Protein AF-N1MHM4-F1 (afdb_monomer_lite)

pLDDT: mean 82.34, std 8.56, range [51.72, 91.5]

Organism: NCBI:txid1301087

Foldseek 3Di:
DPPLVVCVVVVVPVPPDRQWDDDVQKIKGFDDDVPDTAADPPRDRIDIDGPVCVVVVVVVVVVCVVVCVCVVVNVVVVVVVVVVVVVVVVVVVVVVVPDD

Secondary structure (DSSP, 8-state):
--HHHHHHHTT-TTSTT-SEEEETTEEEE--EETTEEPP-GGG---EEEEGGGHHHHHHHHHHHHHTTTTHHHHHHHHHHHHHHHHHHHHHHHHHHHT--

Sequence (100 aa):
MDVALAAFKNGESTKKRSAIVQKGSEVRFCVRYGNRALTLVDSDTQFVAVADKFESVYAAIKEAVLNGEFDAQIAELAANAKKRGQAMAASRKEKAAAKP

Radius of gyration: 18.24 Å; chains: 1; bounding box: 41×32×49 Å

Structure (mmCIF, N/CA/C/O backbone):
data_AF-N1MHM4-F1
#
_entry.id   AF-N1MHM4-F1
#
loop_
_atom_site.group_PDB
_atom_site.id
_atom_site.type_symbol
_atom_site.label_atom_id
_atom_si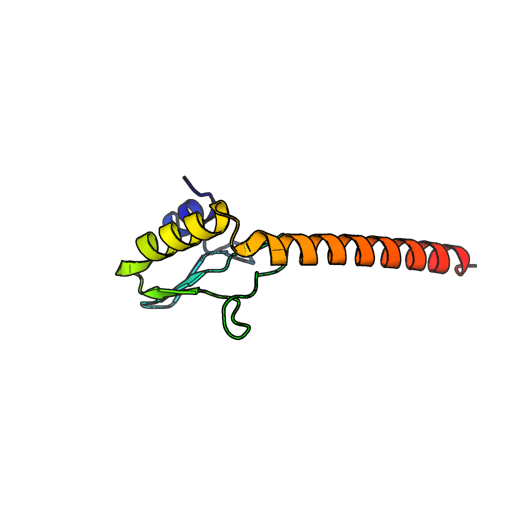te.label_alt_id
_atom_site.label_comp_id
_atom_site.label_asym_id
_atom_site.label_entity_id
_atom_site.label_se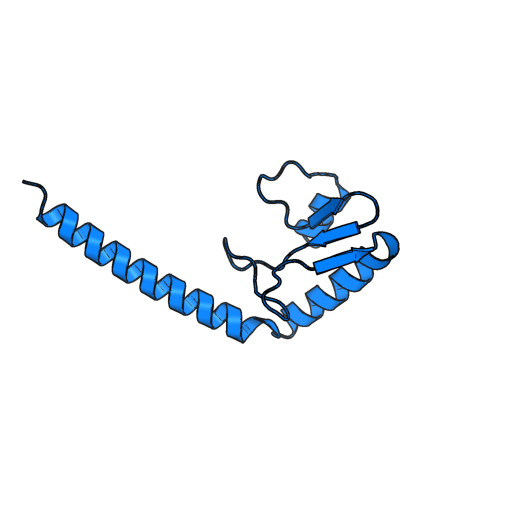q_id
_atom_site.pdbx_PDB_ins_code
_atom_site.Cartn_x
_atom_site.Cartn_y
_atom_site.Cartn_z
_atom_site.occupancy
_atom_site.B_iso_or_equiv
_atom_site.auth_seq_id
_atom_site.auth_comp_id
_atom_site.auth_asym_id
_atom_site.auth_atom_id
_atom_site.pdbx_PDB_model_num
ATOM 1 N N . MET A 1 1 ? 7.634 -5.370 17.077 1.00 51.72 1 MET A N 1
ATOM 2 C CA . MET A 1 1 ? 6.497 -4.470 16.775 1.00 51.72 1 MET A CA 1
ATOM 3 C C . MET A 1 1 ? 6.631 -3.973 15.345 1.00 51.72 1 MET A C 1
ATOM 5 O O . MET A 1 1 ? 7.750 -3.783 14.892 1.00 51.72 1 MET A O 1
ATOM 9 N N . ASP A 1 2 ? 5.515 -3.812 14.638 1.00 77.81 2 ASP A N 1
ATOM 10 C CA . ASP A 1 2 ? 5.480 -3.222 13.295 1.00 77.81 2 ASP A CA 1
ATOM 11 C C . ASP A 1 2 ? 5.979 -1.764 13.340 1.00 77.81 2 ASP A C 1
ATOM 13 O O . ASP A 1 2 ? 5.525 -0.993 14.183 1.00 77.81 2 ASP A O 1
ATOM 17 N N . VAL A 1 3 ? 6.930 -1.396 12.473 1.00 80.38 3 VAL A N 1
ATOM 18 C CA . VAL A 1 3 ? 7.584 -0.073 12.476 1.00 80.38 3 VAL A CA 1
ATOM 19 C C . VAL A 1 3 ? 6.582 1.054 12.216 1.00 80.38 3 VAL A C 1
ATOM 21 O O . VAL A 1 3 ? 6.714 2.133 12.794 1.00 80.38 3 VAL A O 1
ATOM 24 N N . ALA A 1 4 ? 5.570 0.820 11.375 1.00 77.44 4 ALA A N 1
ATOM 25 C CA . ALA A 1 4 ? 4.545 1.819 11.086 1.00 77.44 4 ALA A CA 1
ATOM 26 C C . ALA A 1 4 ? 3.622 2.021 12.292 1.00 77.44 4 ALA A C 1
ATOM 28 O O . ALA A 1 4 ? 3.361 3.159 12.683 1.00 77.44 4 ALA A O 1
ATOM 29 N N . LEU A 1 5 ? 3.188 0.923 12.918 1.00 82.31 5 LEU A N 1
ATOM 30 C CA . LEU A 1 5 ? 2.347 0.966 14.114 1.00 82.31 5 LEU A CA 1
ATOM 31 C C . LEU A 1 5 ? 3.085 1.592 15.304 1.00 82.31 5 LEU A C 1
ATOM 33 O O . LEU A 1 5 ? 2.505 2.392 16.029 1.00 82.31 5 LEU A O 1
ATOM 37 N N . ALA A 1 6 ? 4.367 1.265 15.488 1.00 83.50 6 ALA A N 1
ATOM 38 C CA . ALA A 1 6 ? 5.198 1.852 16.536 1.00 83.50 6 ALA A CA 1
ATOM 39 C C . ALA A 1 6 ? 5.371 3.365 16.333 1.00 83.50 6 ALA A C 1
ATOM 41 O O . ALA A 1 6 ? 5.175 4.130 17.271 1.00 83.50 6 ALA A O 1
ATOM 42 N N . ALA A 1 7 ? 5.653 3.809 15.103 1.00 81.19 7 ALA A N 1
ATOM 43 C CA . ALA A 1 7 ? 5.746 5.234 14.783 1.00 81.19 7 ALA A CA 1
ATOM 44 C C . ALA A 1 7 ? 4.419 5.973 15.037 1.00 81.19 7 ALA A C 1
ATOM 46 O O . ALA A 1 7 ? 4.422 7.067 15.597 1.00 81.19 7 ALA A O 1
ATOM 47 N N . PHE A 1 8 ? 3.282 5.359 14.685 1.00 83.38 8 PHE A N 1
ATOM 48 C CA . PHE A 1 8 ? 1.959 5.915 14.974 1.00 83.38 8 PHE A CA 1
ATOM 49 C C . PHE A 1 8 ? 1.705 6.045 16.482 1.00 83.38 8 PHE A C 1
ATOM 51 O O . PHE A 1 8 ? 1.334 7.121 16.944 1.00 83.38 8 PHE A O 1
ATOM 58 N N . LYS A 1 9 ? 1.978 4.988 17.260 1.00 82.62 9 LYS A N 1
ATOM 59 C CA . LYS A 1 9 ? 1.819 4.990 18.726 1.00 82.62 9 LYS A CA 1
ATOM 60 C C . LYS A 1 9 ? 2.749 5.988 19.424 1.00 82.62 9 LYS A C 1
ATOM 62 O O . LYS A 1 9 ? 2.362 6.574 20.427 1.00 82.62 9 LYS A O 1
ATOM 67 N N . ASN A 1 10 ? 3.933 6.225 18.864 1.00 82.12 10 ASN A N 1
ATOM 68 C CA . ASN A 1 10 ? 4.889 7.213 19.365 1.00 82.12 10 ASN A CA 1
ATOM 69 C C . ASN A 1 10 ? 4.557 8.657 18.939 1.00 82.12 10 ASN A C 1
ATOM 71 O O . ASN A 1 10 ? 5.306 9.573 19.269 1.00 82.12 10 ASN A O 1
ATOM 75 N N . GLY A 1 11 ? 3.472 8.885 18.187 1.00 72.94 11 GLY A N 1
ATOM 76 C CA . GLY A 1 11 ? 3.087 10.221 17.726 1.00 72.94 11 GLY A CA 1
ATOM 77 C C . GLY A 1 11 ? 4.001 10.801 16.641 1.00 72.94 11 GLY A C 1
ATOM 78 O O . GLY A 1 11 ? 3.932 12.000 16.358 1.00 72.94 11 GLY A O 1
ATOM 79 N N . GLU A 1 12 ? 4.832 9.977 15.991 1.00 72.50 12 GLU A N 1
ATOM 80 C CA . GLU A 1 12 ? 5.718 10.384 14.893 1.00 72.50 12 GLU A CA 1
ATOM 81 C C . GLU A 1 12 ? 4.922 10.612 13.597 1.00 72.50 12 GLU A C 1
ATOM 83 O O . GLU A 1 12 ? 5.044 9.902 12.597 1.00 72.5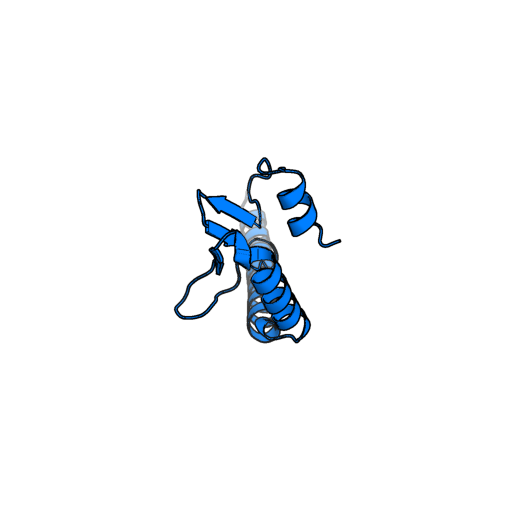0 12 GLU A O 1
ATOM 88 N N . SER A 1 13 ? 4.089 11.652 13.600 1.00 61.56 13 SER A N 1
ATOM 89 C CA . SER A 1 13 ? 3.347 12.127 12.428 1.00 61.56 13 SER A CA 1
ATOM 90 C C . SER A 1 13 ? 4.228 12.889 11.426 1.00 61.56 13 SER A C 1
ATOM 92 O O . SER A 1 13 ? 3.789 13.186 10.316 1.00 61.56 13 SER A O 1
ATOM 94 N N . THR A 1 14 ? 5.486 13.167 11.785 1.00 55.47 14 THR A N 1
ATOM 95 C CA . THR A 1 14 ? 6.423 14.050 11.071 1.00 55.47 14 THR A CA 1
ATOM 96 C C . THR A 1 14 ? 7.063 13.434 9.825 1.00 55.47 14 THR A C 1
ATOM 98 O O . THR A 1 14 ? 7.755 14.129 9.075 1.00 55.47 14 THR A O 1
ATOM 101 N N . LYS A 1 15 ? 6.822 12.150 9.525 1.00 62.72 15 LYS A N 1
ATOM 102 C CA . LYS A 1 15 ? 7.259 11.571 8.247 1.00 62.72 15 LYS A CA 1
ATOM 103 C C . LYS A 1 15 ? 6.426 12.177 7.117 1.00 62.72 15 LYS A C 1
ATOM 105 O O . LYS A 1 15 ? 5.206 12.076 7.099 1.00 62.72 15 LYS A O 1
ATOM 110 N N . LYS A 1 16 ? 7.098 12.715 6.090 1.00 59.19 16 LYS A N 1
ATOM 111 C CA . LYS A 1 16 ? 6.489 13.332 4.885 1.00 59.19 16 LYS A CA 1
ATOM 112 C C . LYS A 1 16 ? 5.425 12.453 4.191 1.00 59.19 16 LYS A C 1
ATOM 114 O O . LYS A 1 16 ? 4.686 12.937 3.339 1.00 59.19 16 LYS A O 1
ATOM 119 N N . ARG A 1 17 ? 5.377 11.152 4.505 1.00 63.25 17 ARG A N 1
ATOM 120 C CA . ARG A 1 17 ? 4.413 10.161 4.013 1.00 63.25 17 ARG A CA 1
ATOM 121 C C . ARG A 1 17 ? 4.096 9.106 5.084 1.00 63.25 17 ARG A C 1
ATOM 123 O O . ARG A 1 17 ? 4.394 7.930 4.880 1.00 63.25 17 ARG A O 1
ATOM 130 N N . SER A 1 18 ? 3.545 9.520 6.220 1.00 67.75 18 SER A N 1
ATOM 131 C CA . SER A 1 18 ? 3.098 8.599 7.274 1.00 67.75 18 SER A CA 1
ATOM 132 C C . SER A 1 18 ? 2.147 7.536 6.711 1.00 67.75 18 SER A C 1
ATOM 134 O O . SER A 1 18 ? 1.217 7.852 5.969 1.00 67.75 18 SER A O 1
ATOM 136 N N . ALA A 1 19 ? 2.424 6.265 7.017 1.00 75.44 19 ALA A N 1
ATOM 137 C CA . ALA A 1 19 ? 1.622 5.134 6.545 1.00 75.44 19 ALA A CA 1
ATOM 138 C C . ALA A 1 19 ? 0.259 5.054 7.249 1.00 75.44 19 ALA A C 1
ATOM 140 O O . ALA A 1 19 ? -0.687 4.533 6.665 1.00 75.44 19 ALA A O 1
ATOM 141 N N . ILE A 1 20 ? 0.180 5.598 8.468 1.00 86.44 20 ILE A N 1
ATOM 142 C CA . ILE A 1 20 ? -1.005 5.676 9.322 1.00 86.44 20 ILE A CA 1
ATOM 143 C C . ILE A 1 20 ? -1.165 7.140 9.755 1.00 86.44 20 ILE A C 1
ATOM 145 O O . ILE A 1 20 ? -0.187 7.782 10.144 1.00 86.44 20 ILE A O 1
ATOM 149 N N . VAL A 1 21 ? -2.379 7.677 9.662 1.00 86.38 21 VAL A N 1
ATOM 150 C CA . VAL A 1 21 ? -2.731 9.056 10.021 1.00 86.38 21 VAL A CA 1
ATOM 151 C C . VAL A 1 21 ? -4.081 9.054 10.728 1.00 86.38 21 VAL A C 1
ATOM 153 O O . VAL A 1 21 ? -5.065 8.585 10.165 1.00 86.38 21 VAL A O 1
ATOM 156 N N . GLN A 1 22 ? -4.156 9.631 11.925 1.00 87.12 22 GLN A N 1
ATOM 157 C CA . GLN A 1 22 ? -5.428 9.864 12.607 1.00 87.12 22 GLN A CA 1
ATOM 158 C C . GLN A 1 22 ? -5.986 11.244 12.243 1.00 87.12 22 GLN A C 1
ATOM 160 O O . GLN A 1 22 ? -5.265 12.242 12.262 1.00 87.12 22 GLN A O 1
ATOM 165 N N . LYS A 1 23 ? -7.275 11.302 11.906 1.00 85.19 23 LYS A N 1
ATOM 166 C CA . LYS A 1 23 ? -8.044 12.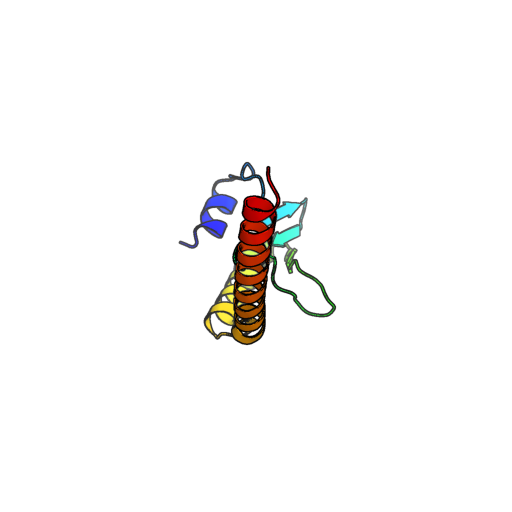528 11.679 1.00 85.19 23 LYS A CA 1
ATOM 167 C C . LYS A 1 23 ? -9.334 12.453 12.490 1.00 85.19 23 LYS A C 1
ATOM 169 O O . LYS A 1 23 ? -10.275 11.768 12.104 1.00 85.19 23 LYS A O 1
ATOM 174 N N . GLY A 1 24 ? -9.371 13.164 13.614 1.00 85.12 24 GLY A N 1
ATOM 175 C CA . GLY A 1 24 ? -10.504 13.099 14.537 1.00 85.12 24 GLY A CA 1
ATOM 176 C C . GLY A 1 24 ? -10.694 11.682 15.085 1.00 85.12 24 GLY A C 1
ATOM 177 O O . GLY A 1 24 ? -9.767 11.108 15.659 1.00 85.12 24 GLY A O 1
ATOM 178 N N . SER A 1 25 ? -11.887 11.120 14.882 1.00 87.94 25 SER A N 1
ATOM 179 C CA . SER A 1 25 ? -12.264 9.765 15.308 1.00 87.94 25 SER A CA 1
ATOM 180 C C . SER A 1 25 ? -11.847 8.657 14.332 1.00 87.94 25 SER A C 1
ATOM 182 O O . SER A 1 25 ? -12.019 7.477 14.641 1.00 87.94 25 SER A O 1
ATOM 184 N N . GLU A 1 26 ? -11.289 9.004 13.170 1.00 90.56 26 GLU A N 1
ATOM 185 C CA . GLU A 1 26 ? -10.883 8.044 12.144 1.00 90.56 26 GLU A CA 1
ATOM 186 C C . GLU A 1 26 ? -9.366 7.892 12.076 1.00 90.56 26 GLU A C 1
ATOM 188 O O . GLU A 1 26 ? -8.614 8.868 12.107 1.00 90.56 26 GLU A O 1
ATOM 193 N N . VAL A 1 27 ? -8.911 6.660 11.883 1.00 89.19 27 VAL A N 1
ATOM 194 C CA . VAL A 1 27 ? -7.534 6.321 11.542 1.00 89.19 27 VAL A CA 1
ATOM 195 C C . VAL A 1 27 ? -7.499 5.831 10.103 1.00 89.19 27 VAL A C 1
ATOM 197 O O . VAL A 1 27 ? -8.180 4.878 9.726 1.00 89.19 27 VAL A O 1
ATOM 200 N N . ARG A 1 28 ? -6.692 6.506 9.290 1.00 90.31 28 ARG A N 1
ATOM 201 C CA . ARG A 1 28 ? -6.497 6.212 7.874 1.00 90.31 28 ARG A CA 1
ATOM 202 C C . ARG A 1 28 ? -5.134 5.597 7.663 1.00 90.31 28 ARG A C 1
ATOM 204 O O . ARG A 1 28 ? -4.140 6.130 8.155 1.00 90.31 28 ARG A O 1
ATOM 211 N N . PHE A 1 29 ? -5.062 4.512 6.912 1.00 89.56 29 PHE A N 1
ATOM 212 C CA . PHE A 1 29 ? -3.788 3.877 6.600 1.00 89.56 29 PHE A CA 1
ATOM 213 C C . PHE A 1 29 ? -3.795 3.242 5.217 1.00 89.56 29 PHE A C 1
ATOM 215 O O . PHE A 1 29 ? -4.843 3.035 4.620 1.00 89.56 29 PHE A O 1
ATOM 222 N N . CYS A 1 30 ? -2.616 2.966 4.670 1.00 88.44 30 CYS A N 1
ATOM 223 C CA . CYS A 1 30 ? -2.488 2.366 3.344 1.00 88.44 30 CYS A CA 1
ATOM 224 C C . CYS A 1 30 ? -1.376 1.323 3.320 1.00 88.44 30 CYS A C 1
ATOM 226 O O . CYS A 1 30 ? -0.323 1.510 3.935 1.00 88.44 30 CYS A O 1
ATOM 228 N N . VAL A 1 31 ? -1.593 0.249 2.562 1.00 86.88 31 VAL A N 1
ATOM 229 C CA . VAL A 1 31 ? -0.541 -0.719 2.241 1.00 86.88 31 VAL A CA 1
ATOM 230 C C . VAL A 1 31 ? 0.239 -0.179 1.050 1.00 86.88 31 VAL A C 1
ATOM 232 O O . VAL A 1 31 ? -0.342 0.326 0.088 1.00 86.88 31 VAL A O 1
ATOM 235 N N . ARG A 1 32 ? 1.571 -0.224 1.120 1.00 85.12 32 ARG A N 1
ATOM 236 C CA . ARG A 1 32 ? 2.444 0.349 0.092 1.00 85.12 32 ARG A CA 1
ATOM 237 C C . ARG A 1 32 ? 3.458 -0.659 -0.404 1.00 85.12 32 ARG A C 1
ATOM 239 O O . ARG A 1 32 ? 4.080 -1.356 0.389 1.00 85.12 32 ARG A O 1
ATOM 246 N N . TYR A 1 33 ? 3.706 -0.615 -1.707 1.00 83.31 33 TYR A N 1
ATOM 247 C CA . TYR A 1 33 ? 4.863 -1.233 -2.334 1.00 83.31 33 TYR A CA 1
ATOM 248 C C . TYR A 1 33 ? 5.768 -0.139 -2.913 1.00 83.31 33 TYR A C 1
ATOM 250 O O . TYR A 1 33 ? 5.411 0.587 -3.850 1.00 83.31 33 TYR A O 1
ATOM 258 N N . GLY A 1 34 ? 6.940 0.039 -2.298 1.00 80.56 34 GLY A N 1
ATOM 259 C CA . GLY A 1 34 ? 7.835 1.157 -2.590 1.00 80.56 34 GLY A CA 1
ATOM 260 C C . GLY A 1 34 ? 7.145 2.512 -2.386 1.00 80.56 34 GLY A C 1
ATOM 261 O O . GLY A 1 34 ? 6.729 2.861 -1.285 1.00 80.56 34 GLY A O 1
ATOM 262 N N . ASN A 1 35 ? 7.021 3.291 -3.464 1.00 78.88 35 ASN A N 1
ATOM 263 C CA . ASN A 1 35 ? 6.404 4.624 -3.445 1.00 78.88 35 ASN A CA 1
ATOM 264 C C . ASN A 1 35 ? 4.923 4.645 -3.861 1.00 78.88 35 ASN A C 1
ATOM 266 O O . ASN A 1 35 ? 4.359 5.733 -3.990 1.00 78.88 35 ASN A O 1
ATOM 270 N N . ARG A 1 36 ? 4.301 3.485 -4.097 1.00 80.94 36 ARG A N 1
ATOM 271 C CA . ARG A 1 36 ? 2.895 3.378 -4.507 1.00 80.94 36 ARG A CA 1
ATOM 272 C C . ARG A 1 36 ? 2.057 2.750 -3.402 1.00 80.94 36 ARG A C 1
ATOM 274 O O . ARG A 1 36 ? 2.496 1.791 -2.775 1.00 80.94 36 ARG A O 1
ATOM 281 N N . ALA A 1 37 ? 0.871 3.307 -3.177 1.00 85.75 37 ALA A N 1
ATOM 282 C CA . ALA A 1 37 ? -0.166 2.631 -2.412 1.00 85.75 37 ALA A CA 1
ATOM 283 C C . ALA A 1 37 ? -0.788 1.539 -3.286 1.00 85.75 37 ALA A C 1
ATOM 285 O O . ALA A 1 37 ? -0.932 1.735 -4.495 1.00 85.75 37 ALA A O 1
ATOM 286 N N . LEU A 1 38 ? -1.076 0.397 -2.675 1.00 86.19 38 LEU A N 1
ATOM 287 C CA . LEU A 1 38 ? -1.790 -0.689 -3.326 1.00 86.19 38 LEU A CA 1
ATOM 288 C C . LEU A 1 38 ? -3.267 -0.333 -3.443 1.00 86.19 38 LEU A C 1
ATOM 290 O O . LEU A 1 38 ? -3.794 0.444 -2.641 1.00 86.19 38 LEU A O 1
ATOM 294 N N . THR A 1 39 ? -3.899 -0.877 -4.471 1.00 86.75 39 THR A N 1
ATOM 295 C CA . THR A 1 39 ? -5.301 -0.622 -4.759 1.00 86.75 39 THR A CA 1
ATOM 296 C C . THR A 1 39 ? -6.153 -1.597 -3.958 1.00 86.75 39 THR A C 1
ATOM 298 O O . THR A 1 39 ? -5.858 -2.788 -3.870 1.00 86.75 39 THR A O 1
ATOM 301 N N . LEU A 1 40 ? -7.190 -1.065 -3.339 1.00 84.69 40 LEU A N 1
ATOM 302 C CA . LEU A 1 40 ? -8.213 -1.783 -2.601 1.00 84.69 40 LEU A CA 1
ATOM 303 C C . LEU A 1 40 ? -9.413 -2.018 -3.528 1.00 84.69 40 LEU A C 1
ATOM 305 O O . LEU A 1 40 ? -9.298 -1.944 -4.753 1.00 84.69 40 LEU A O 1
ATOM 309 N N . VAL A 1 41 ? -10.572 -2.301 -2.943 1.00 79.94 41 VAL A N 1
ATOM 310 C CA . VAL A 1 41 ? -11.839 -2.379 -3.677 1.00 79.94 41 VAL A CA 1
ATOM 311 C C . VAL A 1 41 ? -12.159 -1.010 -4.303 1.00 79.94 41 VAL A C 1
ATOM 313 O O . VAL A 1 41 ? -11.822 0.027 -3.737 1.00 79.94 41 VAL A O 1
ATOM 316 N N . ASP A 1 42 ? -12.750 -1.006 -5.499 1.00 76.56 42 ASP A N 1
ATOM 317 C CA . ASP A 1 42 ? -13.252 0.195 -6.190 1.00 76.56 42 ASP A CA 1
ATOM 318 C C . ASP A 1 42 ? -12.237 1.332 -6.418 1.00 76.56 42 ASP A C 1
ATOM 320 O O . ASP A 1 42 ? -12.595 2.501 -6.529 1.00 76.56 42 ASP A O 1
ATOM 324 N N . SER A 1 43 ? -10.956 0.994 -6.594 1.00 79.62 43 SER A N 1
ATOM 325 C CA . SER A 1 43 ? -9.851 1.952 -6.807 1.00 79.62 43 SER A CA 1
ATOM 326 C C . SER A 1 43 ? -9.424 2.751 -5.575 1.00 79.62 43 SER A C 1
ATOM 328 O O . SER A 1 43 ? -8.551 3.620 -5.687 1.00 79.62 43 SER A O 1
ATOM 330 N N . ASP A 1 44 ? -9.963 2.438 -4.397 1.00 84.12 44 ASP A N 1
ATOM 331 C CA . ASP A 1 44 ? -9.488 3.043 -3.162 1.00 84.12 44 ASP A CA 1
ATOM 332 C C . ASP A 1 44 ? -8.042 2.638 -2.869 1.00 84.12 44 ASP A C 1
ATOM 334 O O . ASP A 1 44 ? -7.535 1.620 -3.325 1.00 84.12 44 ASP A O 1
ATOM 338 N N . THR A 1 45 ? -7.325 3.470 -2.121 1.00 85.25 45 THR A N 1
ATOM 339 C CA . THR A 1 45 ? -5.914 3.214 -1.762 1.00 85.25 45 THR A CA 1
ATOM 340 C C . THR A 1 45 ? -5.655 3.376 -0.269 1.00 85.25 45 THR A C 1
ATOM 342 O O . THR A 1 45 ? -4.512 3.301 0.188 1.00 85.25 45 THR A O 1
ATOM 345 N N . GLN A 1 46 ? -6.714 3.639 0.501 1.00 88.12 46 GLN A N 1
ATOM 346 C CA . GLN A 1 46 ? -6.660 3.914 1.929 1.00 88.12 46 GLN A CA 1
ATOM 347 C C . GLN A 1 46 ? -7.768 3.154 2.644 1.00 88.12 46 GLN A C 1
ATOM 349 O O . GLN A 1 46 ? -8.929 3.222 2.260 1.00 88.12 46 GLN A O 1
ATOM 354 N N . PHE A 1 47 ? -7.399 2.486 3.724 1.00 88.00 47 PHE A N 1
ATOM 355 C CA . PHE A 1 47 ? -8.327 1.972 4.711 1.00 88.00 47 PHE A CA 1
ATOM 356 C C . PHE A 1 47 ? -8.706 3.091 5.667 1.00 88.00 47 PHE A C 1
ATOM 358 O O . PHE A 1 47 ? -7.848 3.873 6.086 1.00 88.00 47 PHE A O 1
ATOM 365 N N . VAL A 1 48 ? -9.979 3.131 6.043 1.00 90.00 48 VAL A N 1
ATOM 366 C CA . VAL A 1 48 ? -10.501 4.023 7.076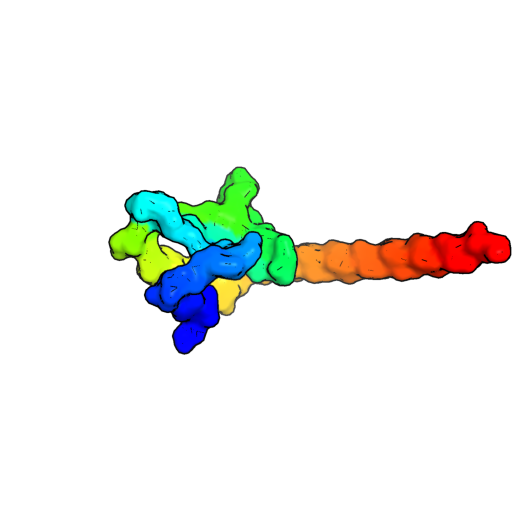 1.00 90.00 48 VAL A CA 1
ATOM 367 C C . VAL A 1 48 ? -11.103 3.152 8.167 1.00 90.00 48 VAL A C 1
ATOM 369 O O . VAL A 1 48 ? -12.001 2.355 7.911 1.00 90.00 48 VAL A O 1
ATOM 372 N N . ALA A 1 49 ? -10.585 3.281 9.382 1.00 89.62 49 ALA A N 1
ATOM 373 C CA . ALA A 1 49 ? -11.093 2.589 10.556 1.00 89.62 49 ALA A CA 1
ATOM 374 C C . ALA A 1 49 ? -11.436 3.606 11.642 1.00 89.62 49 ALA A C 1
ATOM 376 O O . ALA A 1 49 ? -10.766 4.625 11.787 1.00 89.62 49 ALA A O 1
ATOM 377 N N . VAL A 1 50 ? -12.457 3.319 12.445 1.00 91.50 50 VAL A N 1
ATOM 378 C CA . VAL A 1 50 ? -12.702 4.074 13.681 1.00 91.50 50 VAL A CA 1
ATOM 379 C C . VAL A 1 50 ? -11.546 3.803 14.647 1.00 91.50 50 VAL A C 1
ATOM 381 O O . VAL A 1 50 ? -11.088 2.663 14.723 1.00 91.50 50 VAL A O 1
ATOM 384 N N . ALA A 1 51 ? -11.080 4.818 15.380 1.00 86.94 51 ALA A N 1
ATOM 385 C CA . ALA A 1 51 ? -9.922 4.712 16.275 1.00 86.94 51 ALA A CA 1
ATOM 386 C C . ALA A 1 51 ? -10.005 3.511 17.236 1.00 86.94 51 ALA A C 1
ATOM 388 O O . ALA A 1 51 ? -9.041 2.758 17.357 1.00 86.94 51 ALA A O 1
ATOM 389 N N . ASP A 1 52 ? -11.182 3.252 17.806 1.00 88.69 52 ASP A N 1
ATOM 390 C CA . ASP A 1 52 ? -11.411 2.147 18.751 1.00 88.69 52 ASP A CA 1
ATOM 391 C C . ASP A 1 52 ? -11.289 0.754 18.112 1.00 88.69 52 ASP A C 1
ATOM 393 O O . ASP A 1 52 ? -11.057 -0.241 18.794 1.00 88.69 52 ASP A O 1
ATOM 397 N N . LYS A 1 53 ? -11.445 0.667 16.787 1.00 89.19 53 LYS A N 1
ATOM 398 C CA . LYS A 1 53 ? -11.327 -0.572 16.001 1.00 89.19 53 LYS A CA 1
ATOM 399 C C . LYS A 1 53 ? -10.047 -0.618 15.171 1.00 89.19 53 LYS A C 1
ATOM 401 O O . LYS A 1 53 ? -9.831 -1.571 14.430 1.00 89.19 53 LYS A O 1
ATOM 406 N N . PHE A 1 54 ? -9.200 0.402 15.260 1.00 88.56 54 PHE A N 1
ATOM 407 C CA . PHE A 1 54 ? -8.048 0.529 14.381 1.00 88.56 54 PHE A CA 1
ATOM 408 C C . PHE A 1 54 ? -7.081 -0.650 14.526 1.00 88.56 54 PHE A C 1
ATOM 410 O O . PHE A 1 54 ? -6.673 -1.216 13.517 1.00 88.56 54 PHE A O 1
ATOM 417 N N . GLU A 1 55 ? -6.741 -1.0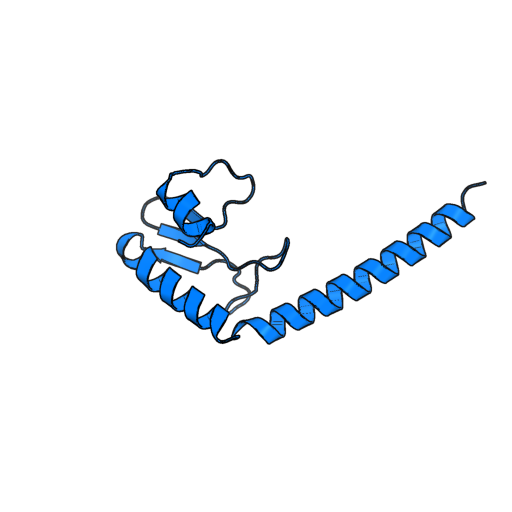57 15.752 1.00 87.75 55 GLU A N 1
ATOM 418 C CA . GLU A 1 55 ? -5.750 -2.121 15.958 1.00 87.75 55 GLU A CA 1
ATOM 419 C C . GLU A 1 55 ? -6.218 -3.480 15.425 1.00 87.75 55 GLU A C 1
ATOM 421 O O . GLU A 1 55 ? -5.420 -4.205 14.831 1.00 87.75 55 GLU A O 1
ATOM 426 N N . SER A 1 56 ? -7.506 -3.809 15.575 1.00 89.69 56 SER A N 1
ATOM 427 C CA . SER A 1 56 ? -8.063 -5.063 15.058 1.00 89.69 56 SER A CA 1
ATOM 428 C C . SER A 1 56 ? -8.137 -5.064 13.533 1.00 89.69 56 SER A C 1
ATOM 430 O O . SER A 1 56 ? -7.728 -6.038 12.903 1.00 89.69 56 SER A O 1
ATOM 432 N N . VAL A 1 57 ? -8.575 -3.954 12.929 1.00 90.31 57 VAL A N 1
ATOM 433 C CA . VAL A 1 57 ? -8.596 -3.800 11.468 1.00 90.31 57 VAL A CA 1
ATOM 434 C C . VAL A 1 57 ? -7.172 -3.847 10.908 1.00 90.31 57 VAL A C 1
ATOM 436 O O . VAL A 1 57 ? -6.918 -4.556 9.940 1.00 90.31 57 VAL A O 1
ATOM 439 N N . TYR A 1 58 ? -6.216 -3.157 11.533 1.00 89.38 58 TYR A N 1
ATOM 440 C CA . TYR A 1 58 ? -4.816 -3.176 11.112 1.00 89.38 58 TYR A CA 1
ATOM 441 C C . TYR A 1 58 ? -4.215 -4.585 11.178 1.00 89.38 58 TYR A C 1
ATOM 443 O O . TYR A 1 58 ? -3.523 -4.997 10.248 1.00 89.38 58 TYR A O 1
ATOM 451 N N . ALA A 1 59 ? -4.489 -5.336 12.249 1.00 89.62 59 ALA A N 1
ATOM 452 C CA . ALA A 1 59 ? -4.026 -6.714 12.390 1.00 89.62 59 ALA A CA 1
ATOM 453 C C . ALA A 1 59 ? -4.600 -7.631 11.298 1.00 89.62 59 ALA A C 1
ATOM 455 O O . ALA A 1 59 ? -3.832 -8.355 10.669 1.00 89.62 59 ALA A O 1
ATOM 456 N N . ALA A 1 60 ? -5.903 -7.536 11.015 1.00 89.75 60 ALA A N 1
ATOM 457 C CA . ALA A 1 60 ? -6.550 -8.316 9.961 1.00 89.75 60 ALA A CA 1
ATOM 458 C C . ALA A 1 60 ? -5.980 -7.996 8.568 1.00 89.75 60 ALA A C 1
ATOM 460 O O . ALA A 1 60 ? -5.626 -8.902 7.818 1.00 89.75 60 ALA A O 1
ATOM 461 N N . ILE A 1 61 ? -5.805 -6.709 8.235 1.00 88.94 61 ILE A N 1
ATOM 462 C CA . ILE A 1 61 ? -5.200 -6.309 6.953 1.00 88.94 61 ILE A CA 1
ATOM 463 C C . ILE A 1 61 ? -3.744 -6.768 6.862 1.00 88.94 61 ILE A C 1
ATOM 465 O O . ILE A 1 61 ? -3.288 -7.190 5.802 1.00 88.94 61 ILE A O 1
ATOM 469 N N . LYS A 1 62 ? -2.993 -6.714 7.963 1.00 87.62 62 LYS A N 1
ATOM 470 C CA . LYS A 1 62 ? -1.622 -7.223 7.989 1.00 87.62 62 LYS A CA 1
ATOM 471 C C . LYS A 1 62 ? -1.575 -8.725 7.711 1.00 87.62 62 LYS A C 1
ATOM 473 O O . LYS A 1 62 ? -0.695 -9.166 6.980 1.00 87.62 62 LYS A O 1
ATOM 478 N N . GLU A 1 63 ? -2.492 -9.494 8.283 1.00 89.81 63 GLU A N 1
ATOM 479 C CA . GLU A 1 63 ? -2.594 -10.931 8.039 1.00 89.81 63 GLU A CA 1
ATOM 480 C C . GLU A 1 63 ? -2.958 -11.229 6.580 1.00 89.81 63 GLU A C 1
ATOM 482 O O . GLU A 1 63 ? -2.268 -12.015 5.941 1.00 89.81 63 GLU A O 1
ATOM 487 N N . ALA A 1 64 ? -3.929 -10.514 6.006 1.00 87.44 64 ALA A N 1
ATOM 488 C CA . ALA A 1 64 ? -4.267 -10.586 4.581 1.00 87.44 64 ALA A CA 1
ATOM 489 C C . ALA A 1 64 ? -3.053 -10.320 3.667 1.00 87.44 64 ALA A C 1
ATOM 491 O O . ALA A 1 64 ? -2.801 -11.051 2.708 1.00 87.44 64 ALA A O 1
ATOM 492 N N . VAL A 1 65 ? -2.243 -9.305 3.995 1.00 87.12 65 VAL A N 1
ATOM 493 C CA . VAL A 1 65 ? -0.993 -9.014 3.273 1.00 87.12 65 VAL A CA 1
ATOM 494 C C . VAL A 1 65 ? 0.007 -10.164 3.401 1.00 87.12 65 VAL A C 1
ATOM 496 O O . VAL A 1 65 ? 0.631 -10.528 2.410 1.00 87.12 65 VAL A O 1
ATOM 499 N N . LEU A 1 66 ? 0.163 -10.745 4.593 1.00 87.38 66 LEU A N 1
ATOM 500 C CA . LEU A 1 66 ? 1.064 -11.882 4.818 1.00 87.38 66 LEU A CA 1
ATOM 501 C C . LEU A 1 66 ? 0.578 -13.169 4.137 1.00 87.38 66 LEU A C 1
ATOM 503 O O . LEU A 1 66 ? 1.406 -13.982 3.736 1.00 87.38 66 LEU A O 1
ATOM 507 N N . ASN A 1 67 ? -0.734 -13.320 3.964 1.00 90.44 67 ASN A N 1
ATOM 508 C CA . ASN A 1 67 ? -1.355 -14.418 3.224 1.00 90.44 67 ASN A CA 1
ATOM 509 C C . ASN A 1 67 ? -1.252 -14.248 1.699 1.00 90.44 67 ASN A C 1
ATOM 511 O O . ASN A 1 67 ? -1.683 -15.130 0.958 1.00 90.44 67 ASN A O 1
ATOM 515 N N . GLY A 1 68 ? -0.680 -13.137 1.223 1.00 86.88 68 GLY A N 1
ATOM 516 C CA . GLY A 1 68 ? -0.424 -12.905 -0.196 1.00 86.88 68 GLY A CA 1
ATOM 517 C C . GLY A 1 68 ? -1.612 -12.338 -0.973 1.00 86.88 68 GLY A C 1
ATOM 518 O O . GLY A 1 68 ? -1.585 -12.339 -2.203 1.00 86.88 68 GLY A O 1
ATOM 519 N N . GLU A 1 69 ? -2.640 -11.790 -0.310 1.00 87.62 69 GLU A N 1
ATOM 520 C CA . GLU A 1 69 ? -3.809 -11.205 -1.001 1.00 87.62 69 GLU A CA 1
ATOM 521 C C . GLU A 1 69 ? -3.435 -10.075 -1.978 1.00 87.62 69 GLU A C 1
ATOM 523 O O . GLU A 1 69 ? -4.148 -9.801 -2.942 1.00 87.62 69 GLU A O 1
ATOM 528 N N . PHE A 1 70 ? -2.281 -9.440 -1.767 1.00 86.88 70 PHE A N 1
ATOM 529 C CA . PHE A 1 70 ? -1.771 -8.361 -2.607 1.00 86.88 70 PHE A CA 1
ATOM 530 C C . PHE A 1 70 ? -0.661 -8.789 -3.580 1.00 86.88 70 PHE A C 1
ATOM 532 O O . PHE A 1 70 ? -0.177 -7.954 -4.352 1.00 86.88 70 PHE A O 1
ATOM 539 N N . ASP A 1 71 ? -0.257 -10.062 -3.590 1.00 88.75 71 ASP A N 1
ATOM 540 C CA . ASP A 1 71 ? 0.912 -10.532 -4.345 1.00 88.75 71 ASP A CA 1
ATOM 541 C C . ASP A 1 71 ? 0.762 -10.320 -5.851 1.00 88.75 71 ASP A C 1
ATOM 543 O O . ASP A 1 71 ? 1.718 -9.924 -6.518 1.00 88.75 71 ASP A O 1
ATOM 547 N N . ALA A 1 72 ? -0.449 -10.492 -6.388 1.00 88.69 72 ALA A N 1
ATOM 548 C CA . ALA A 1 72 ? -0.735 -10.234 -7.797 1.00 88.69 72 ALA A CA 1
ATOM 549 C C . ALA A 1 72 ? -0.462 -8.766 -8.179 1.00 88.69 72 ALA A C 1
ATOM 551 O O . ALA A 1 72 ? 0.228 -8.495 -9.166 1.00 88.69 72 ALA A O 1
ATOM 552 N N . GLN A 1 73 ? -0.926 -7.814 -7.360 1.00 87.12 73 GLN A N 1
ATOM 553 C CA . GLN A 1 73 ? -0.667 -6.388 -7.586 1.00 87.12 73 GLN A CA 1
ATOM 554 C C . GLN A 1 73 ? 0.813 -6.050 -7.401 1.00 87.12 73 GLN A C 1
ATOM 556 O O . GLN A 1 73 ? 1.378 -5.268 -8.168 1.00 87.12 73 GLN A O 1
ATOM 561 N N . ILE A 1 74 ? 1.467 -6.637 -6.395 1.00 87.62 74 ILE A N 1
ATOM 562 C CA . ILE A 1 74 ? 2.898 -6.433 -6.148 1.00 87.62 74 ILE A CA 1
ATOM 563 C C . ILE A 1 74 ? 3.720 -6.937 -7.339 1.00 87.62 74 ILE A C 1
ATOM 565 O O . ILE A 1 74 ? 4.607 -6.221 -7.811 1.00 87.62 74 ILE A O 1
ATOM 569 N N . ALA A 1 75 ? 3.406 -8.121 -7.867 1.00 88.88 75 ALA A N 1
ATOM 570 C CA . ALA A 1 75 ? 4.067 -8.696 -9.033 1.00 88.88 75 ALA A CA 1
ATOM 571 C C . ALA A 1 75 ? 3.893 -7.811 -10.276 1.00 88.88 75 ALA A C 1
ATOM 573 O O . ALA A 1 75 ? 4.867 -7.532 -10.985 1.00 88.88 75 ALA A O 1
ATOM 574 N N . GLU A 1 76 ? 2.684 -7.294 -10.509 1.00 87.81 76 GLU A N 1
ATOM 575 C CA . GLU A 1 76 ? 2.417 -6.368 -11.610 1.00 87.81 76 GLU A CA 1
ATOM 576 C C . GLU A 1 76 ? 3.205 -5.056 -11.457 1.00 87.81 76 GLU A C 1
ATOM 578 O O . GLU A 1 76 ? 3.858 -4.583 -12.396 1.00 87.81 76 GLU A O 1
ATOM 583 N N . LEU A 1 77 ? 3.209 -4.473 -10.255 1.00 85.62 77 LEU A N 1
ATOM 584 C CA . LEU A 1 77 ? 3.963 -3.258 -9.956 1.00 85.62 77 LEU A CA 1
ATOM 585 C C . LEU A 1 77 ? 5.471 -3.464 -10.118 1.00 85.62 77 LEU A C 1
ATOM 587 O O . LEU A 1 77 ? 6.146 -2.585 -10.665 1.00 85.62 77 LEU A O 1
ATOM 591 N N . ALA A 1 78 ? 6.000 -4.612 -9.698 1.00 85.19 78 ALA A N 1
ATOM 592 C CA . ALA A 1 78 ? 7.403 -4.971 -9.866 1.00 85.19 78 ALA A CA 1
ATOM 593 C C . ALA A 1 78 ? 7.774 -5.126 -11.352 1.00 85.19 78 ALA A C 1
ATOM 595 O O . ALA A 1 78 ? 8.775 -4.560 -11.809 1.00 85.19 78 ALA A O 1
ATOM 596 N N . ALA A 1 79 ? 6.941 -5.814 -12.138 1.00 86.50 79 ALA A N 1
ATOM 597 C CA . ALA A 1 79 ? 7.136 -5.960 -13.579 1.00 86.50 79 ALA A CA 1
ATOM 598 C C . ALA A 1 79 ? 7.115 -4.597 -14.294 1.00 86.50 79 ALA A C 1
ATOM 600 O O . ALA A 1 79 ? 7.984 -4.299 -15.121 1.00 86.50 79 ALA A O 1
ATOM 601 N N . ASN A 1 80 ? 6.174 -3.727 -13.924 1.00 84.81 80 ASN A N 1
ATOM 602 C CA . ASN A 1 80 ? 6.069 -2.373 -14.459 1.00 84.81 80 ASN A CA 1
ATOM 603 C C . ASN A 1 80 ? 7.263 -1.493 -14.063 1.00 84.81 80 ASN A C 1
ATOM 605 O O . ASN A 1 80 ? 7.767 -0.727 -14.890 1.00 84.81 80 ASN A O 1
ATOM 609 N N . ALA A 1 81 ? 7.767 -1.612 -12.832 1.00 83.19 81 ALA A N 1
ATOM 610 C CA . ALA A 1 81 ? 8.969 -0.905 -12.396 1.00 83.19 81 ALA A CA 1
ATOM 611 C C . ALA A 1 81 ? 10.199 -1.316 -13.223 1.00 83.19 81 ALA A C 1
ATOM 613 O O . ALA A 1 81 ? 10.954 -0.449 -13.670 1.00 83.19 81 ALA A O 1
ATOM 614 N N . LYS A 1 82 ? 10.356 -2.615 -13.507 1.00 81.88 82 LYS A N 1
ATOM 615 C CA . LYS A 1 82 ? 11.438 -3.138 -14.355 1.00 81.88 82 LYS A CA 1
ATOM 616 C C . LYS A 1 82 ? 11.363 -2.589 -15.783 1.00 81.88 82 LYS A C 1
ATOM 618 O O . LYS A 1 82 ? 12.363 -2.074 -16.283 1.00 81.88 82 LYS A O 1
ATOM 623 N N . LYS A 1 83 ? 10.177 -2.615 -16.407 1.00 83.88 83 LYS A N 1
ATOM 624 C CA . LYS A 1 83 ? 9.951 -2.039 -17.748 1.00 83.88 83 LYS A CA 1
ATOM 625 C C . LYS A 1 83 ? 10.294 -0.546 -17.791 1.00 83.88 83 LYS A C 1
ATOM 627 O O . LYS A 1 83 ? 11.016 -0.098 -18.679 1.00 83.88 83 LYS A O 1
ATOM 632 N N . ARG A 1 84 ? 9.846 0.227 -16.793 1.00 81.56 84 ARG A N 1
ATOM 633 C CA . ARG A 1 84 ? 10.165 1.664 -16.688 1.00 81.56 84 ARG A CA 1
ATOM 634 C C . ARG A 1 84 ? 11.661 1.920 -16.516 1.00 81.56 84 ARG A C 1
ATOM 636 O O . ARG A 1 84 ? 12.183 2.850 -17.125 1.00 81.56 84 ARG A O 1
ATOM 643 N N . GLY A 1 85 ? 12.346 1.111 -15.709 1.00 81.06 85 GLY A N 1
ATOM 644 C CA . GLY A 1 85 ? 13.795 1.210 -15.525 1.00 81.06 85 GLY A CA 1
ATOM 645 C C . GLY A 1 85 ? 14.563 1.008 -16.834 1.00 81.06 85 GLY A C 1
ATOM 646 O O . GLY A 1 85 ? 15.454 1.795 -17.149 1.00 81.06 85 GLY A O 1
ATOM 647 N N . GLN A 1 86 ? 14.168 0.010 -17.629 1.00 84.56 86 GLN A N 1
ATOM 648 C CA . GLN A 1 86 ? 14.770 -0.271 -18.936 1.00 84.56 86 GLN A CA 1
ATOM 649 C C . GLN A 1 86 ? 14.536 0.864 -19.941 1.00 84.56 86 GLN A C 1
ATOM 651 O O . GLN A 1 86 ? 15.491 1.321 -20.568 1.00 84.56 86 GLN A O 1
ATOM 656 N N . ALA A 1 87 ? 13.306 1.379 -20.034 1.00 84.00 87 ALA A N 1
ATOM 657 C CA . ALA A 1 87 ? 12.985 2.509 -20.908 1.00 84.00 87 ALA A CA 1
ATOM 658 C C . ALA A 1 87 ? 13.798 3.766 -20.545 1.00 84.00 87 ALA A C 1
ATOM 660 O O . ALA A 1 87 ? 14.395 4.399 -21.410 1.00 84.00 87 ALA A O 1
ATOM 661 N N . MET A 1 88 ? 13.910 4.087 -19.252 1.00 82.38 88 MET A N 1
ATOM 662 C CA . MET A 1 88 ? 14.698 5.236 -18.789 1.00 82.38 88 MET A CA 1
ATOM 663 C C . MET A 1 88 ? 16.198 5.076 -19.064 1.00 82.38 88 MET A C 1
ATOM 665 O O . MET A 1 88 ? 16.870 6.062 -19.364 1.00 82.38 88 MET A O 1
ATOM 669 N N . ALA A 1 89 ? 16.740 3.858 -18.964 1.00 85.06 89 ALA A N 1
ATOM 670 C CA . ALA A 1 89 ? 18.133 3.585 -19.308 1.00 85.06 89 ALA A CA 1
ATOM 671 C C . ALA A 1 89 ? 18.395 3.760 -20.814 1.00 85.06 89 ALA A C 1
ATOM 673 O O . ALA A 1 89 ? 19.411 4.351 -21.183 1.00 85.06 89 ALA A O 1
ATOM 674 N N . ALA A 1 90 ? 17.469 3.311 -21.667 1.00 82.44 90 ALA A N 1
ATOM 675 C CA . ALA A 1 90 ? 17.541 3.509 -23.114 1.00 82.44 90 ALA A CA 1
ATOM 676 C C . ALA A 1 90 ? 17.501 5.002 -23.482 1.00 82.44 90 ALA A C 1
ATOM 678 O O . ALA A 1 90 ? 18.429 5.497 -24.119 1.00 82.44 90 ALA A O 1
ATOM 679 N N . SER A 1 91 ? 16.528 5.757 -22.959 1.00 83.25 91 SER A N 1
ATOM 680 C CA . SER A 1 91 ? 16.428 7.200 -23.221 1.00 83.25 91 SER A CA 1
ATOM 681 C C . SER A 1 91 ? 17.626 7.999 -22.691 1.00 83.25 91 SER A C 1
ATOM 683 O O . SER A 1 91 ? 17.983 9.033 -23.254 1.00 83.25 91 SER A O 1
ATOM 685 N N . ARG A 1 92 ? 18.277 7.550 -21.606 1.00 81.06 92 ARG A N 1
ATOM 686 C CA . ARG A 1 92 ? 19.527 8.165 -21.121 1.00 81.06 92 ARG A CA 1
ATOM 687 C C . ARG A 1 92 ? 20.693 7.931 -22.078 1.00 81.06 92 ARG A C 1
ATOM 689 O O . ARG A 1 92 ? 21.471 8.857 -22.281 1.00 81.06 92 ARG A O 1
ATOM 696 N N . LYS A 1 93 ? 20.813 6.732 -22.660 1.00 79.38 93 LYS A N 1
ATOM 697 C CA . LYS A 1 93 ? 21.841 6.433 -23.670 1.00 79.38 93 LYS A CA 1
ATOM 698 C C . LYS A 1 93 ? 21.630 7.252 -24.943 1.00 79.38 93 LYS A C 1
ATOM 700 O O . LYS A 1 93 ? 22.587 7.841 -25.428 1.00 79.38 93 LYS A O 1
ATOM 705 N N . GLU A 1 94 ? 20.392 7.371 -25.419 1.00 77.81 94 GLU A N 1
ATOM 706 C CA . GLU A 1 94 ? 20.059 8.214 -26.579 1.00 77.81 94 GLU A CA 1
ATOM 707 C C . GLU A 1 94 ? 20.370 9.693 -26.326 1.00 77.81 94 GLU A C 1
ATOM 709 O O . GLU A 1 94 ? 21.022 10.333 -27.143 1.00 77.81 94 GLU A O 1
ATOM 714 N N . LYS A 1 95 ? 19.991 10.236 -25.160 1.00 78.50 95 LYS A N 1
ATOM 715 C CA . LYS A 1 95 ? 20.330 11.624 -24.798 1.00 78.50 95 LYS A CA 1
ATOM 716 C C . LYS A 1 95 ? 21.830 11.863 -24.631 1.00 78.50 95 LYS A C 1
ATOM 718 O O . LYS A 1 95 ? 22.283 12.971 -24.891 1.00 78.50 95 LYS A O 1
ATOM 723 N N . ALA A 1 96 ? 22.584 10.866 -24.170 1.00 74.94 96 ALA A N 1
ATOM 724 C CA . ALA A 1 96 ? 24.037 10.959 -24.060 1.00 74.94 96 ALA A CA 1
ATOM 725 C C . ALA A 1 96 ? 24.721 10.922 -25.435 1.00 74.94 96 ALA A C 1
ATOM 727 O O . ALA A 1 96 ? 25.703 11.626 -25.625 1.00 74.94 96 ALA A O 1
ATOM 728 N N . ALA A 1 97 ? 24.184 10.155 -26.389 1.00 71.00 97 ALA A N 1
ATOM 729 C CA . ALA A 1 97 ? 24.676 10.100 -27.766 1.00 71.00 97 ALA A CA 1
ATOM 730 C C . ALA A 1 97 ? 24.264 11.321 -28.614 1.00 71.00 97 ALA A C 1
ATOM 732 O O . ALA A 1 97 ? 24.945 11.656 -29.574 1.00 71.00 97 ALA A O 1
ATOM 733 N N . ALA A 1 98 ? 23.163 11.990 -28.259 1.00 71.25 98 ALA A N 1
ATOM 734 C CA . ALA A 1 98 ? 22.663 13.187 -28.940 1.00 71.25 98 ALA A CA 1
ATOM 735 C C . ALA A 1 98 ? 23.230 14.510 -28.386 1.00 71.25 98 ALA A C 1
ATOM 737 O O . ALA A 1 98 ? 22.816 15.584 -28.826 1.00 71.25 98 ALA A O 1
ATOM 738 N N . LYS A 1 99 ? 24.129 14.459 -27.395 1.00 55.59 99 LYS A N 1
ATOM 739 C CA . LYS A 1 99 ? 24.803 15.648 -26.868 1.00 55.59 99 LYS A CA 1
ATOM 740 C C . LYS A 1 99 ? 26.101 15.858 -27.675 1.00 55.59 99 LYS A C 1
ATOM 742 O O . LYS A 1 99 ? 26.918 14.940 -27.651 1.00 55.59 99 LYS A O 1
ATOM 747 N N . PRO A 1 100 ? 26.253 16.979 -28.409 1.00 59.03 100 PRO A N 1
ATOM 748 C CA . PRO A 1 100 ? 27.446 17.262 -29.211 1.00 59.03 100 PRO A CA 1
ATOM 749 C C . PRO A 1 100 ? 28.702 17.439 -28.352 1.00 59.03 100 PRO A C 1
ATOM 751 O O . PRO A 1 100 ? 28.559 17.807 -27.158 1.00 59.03 100 PRO A O 1
#